Protein AF-A0A852N4R6-F1 (afdb_monomer_lite)

Structure (mmCIF, N/CA/C/O backbone):
data_AF-A0A852N4R6-F1
#
_entry.id   AF-A0A852N4R6-F1
#
loop_
_atom_site.group_PDB
_atom_site.id
_atom_site.type_symbol
_atom_site.label_atom_id
_atom_site.label_alt_id
_atom_site.label_comp_id
_atom_site.label_asym_id
_atom_site.label_entity_id
_atom_site.label_seq_id
_atom_site.pdbx_PDB_ins_code
_atom_site.Cartn_x
_atom_site.Cartn_y
_atom_site.Cartn_z
_atom_site.occupancy
_atom_site.B_iso_or_equiv
_atom_site.auth_seq_id
_atom_site.auth_comp_id
_atom_site.auth_asym_id
_atom_site.auth_atom_id
_atom_site.pdbx_PDB_model_num
ATOM 1 N N . CYS A 1 1 ? 0.203 3.472 -7.001 1.00 95.12 1 CYS A N 1
ATOM 2 C CA . CYS A 1 1 ? 0.396 4.360 -5.854 1.00 95.12 1 CYS A CA 1
ATOM 3 C C . CYS A 1 1 ? -0.779 5.306 -5.842 1.00 95.12 1 CYS A C 1
ATOM 5 O O . CYS A 1 1 ? -1.083 5.874 -6.883 1.00 95.12 1 CYS A O 1
ATOM 7 N N . GLY A 1 2 ? -1.494 5.394 -4.730 1.00 96.25 2 GLY A N 1
ATOM 8 C CA . GLY A 1 2 ? -2.666 6.250 -4.633 1.00 96.25 2 GLY A CA 1
ATOM 9 C C . GLY A 1 2 ? -3.370 6.110 -3.295 1.00 96.25 2 GLY A C 1
ATOM 10 O O . GLY A 1 2 ? -3.053 5.217 -2.504 1.00 96.25 2 GLY A O 1
ATOM 11 N N . LEU A 1 3 ? -4.330 7.003 -3.074 1.00 98.06 3 LEU A N 1
ATOM 12 C CA . LEU A 1 3 ? -5.122 7.055 -1.858 1.00 98.06 3 LEU A CA 1
ATOM 13 C C . LEU A 1 3 ? -6.036 5.828 -1.752 1.00 98.06 3 LEU A C 1
ATOM 15 O O . LEU A 1 3 ? -6.764 5.476 -2.681 1.00 98.06 3 LEU A O 1
ATOM 19 N N . ARG A 1 4 ? -5.996 5.184 -0.592 1.00 98.00 4 ARG A N 1
ATOM 20 C CA . ARG A 1 4 ? -6.854 4.073 -0.185 1.00 98.00 4 ARG A CA 1
ATOM 21 C C . ARG A 1 4 ? -7.648 4.484 1.046 1.00 98.00 4 ARG A C 1
ATOM 23 O O . ARG A 1 4 ? -7.338 5.471 1.714 1.00 98.00 4 ARG A O 1
ATOM 30 N N . SER A 1 5 ? -8.704 3.744 1.343 1.00 98.06 5 SER A N 1
ATOM 31 C CA . SER A 1 5 ? -9.529 3.969 2.529 1.00 98.06 5 SER A CA 1
ATOM 32 C C . SER A 1 5 ? -9.981 2.630 3.093 1.00 98.06 5 SER A C 1
ATOM 34 O O . SER A 1 5 ? -10.305 1.721 2.331 1.00 98.06 5 SER A O 1
ATOM 36 N N . VAL A 1 6 ? -9.976 2.514 4.418 1.00 97.56 6 VAL A N 1
ATOM 37 C CA . VAL A 1 6 ? -10.446 1.336 5.149 1.00 97.56 6 VAL A CA 1
ATOM 38 C C . VAL A 1 6 ? -11.158 1.785 6.420 1.00 97.56 6 VAL A C 1
ATOM 40 O O . VAL A 1 6 ? -10.705 2.715 7.084 1.00 97.56 6 VAL A O 1
ATOM 43 N N . SER A 1 7 ? -12.274 1.145 6.759 1.00 98.00 7 SER A N 1
ATOM 44 C CA . SER A 1 7 ? -12.927 1.350 8.053 1.00 98.00 7 SER A CA 1
ATOM 45 C C . SER A 1 7 ? -12.264 0.451 9.091 1.00 98.00 7 SER A C 1
ATOM 47 O O . SER A 1 7 ? -12.197 -0.761 8.894 1.00 98.00 7 SER A O 1
ATOM 49 N N . VAL A 1 8 ? -11.765 1.036 10.178 1.00 97.06 8 VAL A N 1
ATOM 50 C CA . VAL A 1 8 ? -11.044 0.323 11.241 1.00 97.06 8 VAL A CA 1
ATOM 51 C C . VAL A 1 8 ? -11.527 0.788 12.612 1.00 97.06 8 VAL A C 1
ATOM 53 O O . VAL A 1 8 ? -11.786 1.974 12.818 1.00 97.06 8 VAL A O 1
ATOM 56 N N . GLY A 1 9 ? -11.677 -0.150 13.547 1.00 97.12 9 GLY A N 1
ATOM 57 C CA . GLY A 1 9 ? -11.993 0.169 14.938 1.00 97.12 9 GLY A CA 1
ATOM 58 C C . GLY A 1 9 ? -10.810 0.849 15.624 1.00 97.12 9 GLY A C 1
ATOM 59 O O . GLY A 1 9 ? -9.668 0.419 15.452 1.00 97.12 9 GLY A O 1
ATOM 60 N N . VAL A 1 10 ? -11.066 1.879 16.430 1.00 96.62 10 VAL A N 1
ATOM 61 C CA . VAL A 1 10 ? -10.007 2.646 17.112 1.00 96.62 10 VAL A CA 1
ATOM 62 C C . VAL A 1 10 ? -9.174 1.750 18.036 1.00 96.62 10 VAL A C 1
ATOM 64 O O . VAL A 1 10 ? -7.946 1.843 18.037 1.00 96.62 10 VAL A O 1
ATOM 67 N N . GLY A 1 1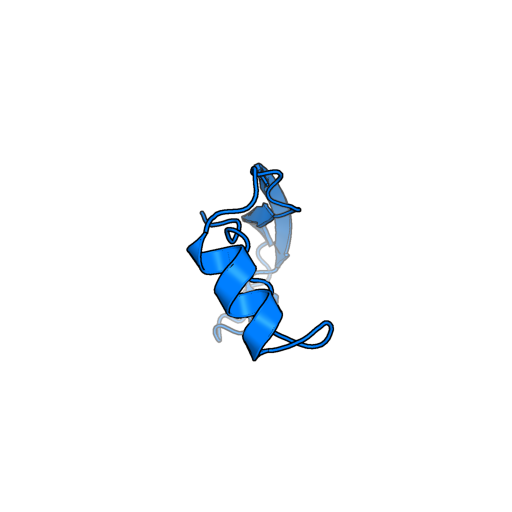1 ? -9.811 0.810 18.743 1.00 95.06 11 GLY A N 1
ATOM 68 C CA . GLY A 1 11 ? -9.104 -0.168 19.577 1.00 95.06 11 GLY A CA 1
ATOM 69 C C . GLY A 1 11 ? -8.165 -1.109 18.813 1.00 95.06 11 GLY A C 1
ATOM 70 O O . GLY A 1 11 ? -7.182 -1.581 19.380 1.00 95.06 11 GLY A O 1
ATOM 71 N N . ALA A 1 12 ? -8.401 -1.338 17.518 1.00 94.75 12 ALA A N 1
ATOM 72 C CA . ALA A 1 12 ? -7.559 -2.200 16.687 1.00 94.75 12 ALA A CA 1
ATOM 73 C C . ALA A 1 12 ? -6.282 -1.503 16.182 1.00 94.75 12 ALA A C 1
ATOM 75 O O . ALA A 1 12 ? -5.403 -2.164 15.637 1.00 94.75 12 ALA A O 1
ATOM 76 N N . LEU A 1 13 ? -6.148 -0.185 16.377 1.00 95.25 13 LEU A N 1
ATOM 77 C CA . LEU A 1 13 ? -4.953 0.563 15.972 1.00 95.25 13 LEU A CA 1
ATOM 78 C C . LEU A 1 13 ? -3.732 0.282 16.866 1.00 95.25 13 LEU A C 1
ATOM 80 O O . LEU A 1 13 ? -2.630 0.701 16.528 1.00 95.25 13 LEU A O 1
ATOM 84 N N . GLY A 1 14 ? -3.908 -0.397 18.006 1.00 94.62 14 GLY A N 1
ATOM 85 C CA . GLY A 1 14 ? -2.802 -0.743 18.909 1.00 94.62 14 GLY A CA 1
ATOM 86 C C . GLY A 1 14 ? -2.201 0.454 19.655 1.00 94.62 14 GLY A C 1
ATOM 87 O O . GLY A 1 14 ? -1.103 0.356 20.189 1.00 94.62 14 GLY A O 1
ATOM 88 N N . LEU A 1 15 ? -2.918 1.580 19.710 1.00 95.81 15 LEU A N 1
ATOM 89 C CA . LEU A 1 15 ? -2.457 2.833 20.326 1.00 95.81 15 LEU A CA 1
ATOM 90 C C . LEU A 1 15 ? -2.881 2.993 21.799 1.00 95.81 15 LEU A C 1
ATOM 92 O O . LEU A 1 15 ? -2.694 4.055 22.379 1.00 95.81 15 LEU A O 1
ATOM 96 N N . GLY A 1 16 ? -3.474 1.959 22.406 1.00 95.31 16 GLY A N 1
ATOM 97 C CA . GLY A 1 16 ? -3.894 1.982 23.814 1.00 95.31 16 GLY A CA 1
ATOM 98 C C . GLY A 1 16 ? -5.250 2.643 24.089 1.00 95.31 16 GLY A C 1
ATOM 99 O O . GLY A 1 16 ? -5.581 2.864 25.249 1.00 95.31 16 GLY A O 1
ATOM 100 N N . TYR A 1 17 ? -6.053 2.933 23.060 1.00 94.00 17 TYR A N 1
ATOM 101 C CA . TYR A 1 17 ? -7.410 3.473 23.212 1.00 94.00 17 TYR A CA 1
ATOM 102 C C . TYR A 1 17 ? -8.465 2.355 23.199 1.00 94.00 17 TYR A C 1
ATOM 104 O O . TYR A 1 17 ? -8.757 1.825 22.126 1.00 94.00 17 TYR A O 1
ATOM 112 N N . PRO A 1 18 ? -9.098 2.003 24.334 1.00 90.62 18 PRO 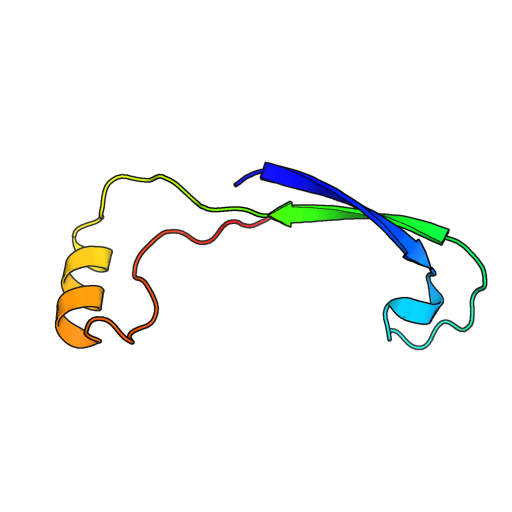A N 1
ATOM 113 C CA . PRO A 1 18 ? -10.173 1.013 24.369 1.00 90.62 18 PRO A CA 1
ATOM 114 C C . PRO A 1 18 ? -11.510 1.650 23.948 1.00 90.62 18 PRO A C 1
ATOM 116 O O . PRO A 1 18 ? -12.429 1.779 24.752 1.00 90.62 18 PRO A O 1
ATOM 119 N N . SER A 1 19 ? -11.609 2.097 22.692 1.00 93.94 19 SER A N 1
ATOM 120 C CA . SER A 1 19 ? -12.825 2.709 22.137 1.00 93.94 19 SER A CA 1
ATOM 121 C C . SER A 1 19 ? -13.547 1.755 21.172 1.00 93.94 19 SER A C 1
ATOM 123 O O . SER A 1 19 ? -12.882 1.151 20.321 1.00 93.94 19 SER A O 1
ATOM 125 N N . PRO A 1 20 ? -14.891 1.632 21.260 1.00 93.06 20 PRO A N 1
ATOM 126 C CA . PRO A 1 20 ? -15.702 0.871 20.308 1.00 93.06 20 PRO A CA 1
ATOM 127 C C . PRO A 1 20 ? -15.957 1.628 18.992 1.00 93.06 20 PRO A C 1
ATOM 129 O O . PRO A 1 20 ? -16.581 1.087 18.080 1.00 93.06 20 PRO A O 1
ATOM 132 N N . GLU A 1 21 ? -15.519 2.884 18.885 1.00 97.00 21 GLU A N 1
ATOM 133 C CA . GLU A 1 21 ? -15.731 3.705 17.695 1.00 97.00 21 GLU A CA 1
ATOM 134 C C . GLU A 1 21 ? -14.949 3.179 16.484 1.00 97.00 21 GLU A C 1
ATOM 136 O O . GLU A 1 21 ? -13.881 2.570 16.598 1.00 97.00 21 GLU A O 1
ATOM 141 N N . THR A 1 22 ? -15.486 3.447 15.294 1.00 97.31 22 THR A N 1
ATOM 142 C CA . THR A 1 22 ? -14.868 3.103 14.008 1.00 97.31 22 THR A CA 1
ATOM 143 C C . THR A 1 22 ? -14.536 4.374 13.241 1.00 97.31 22 THR A C 1
ATOM 145 O O . THR A 1 22 ? -15.345 5.298 13.181 1.00 97.31 22 THR A O 1
ATOM 148 N N . VAL A 1 23 ? -13.360 4.404 12.614 1.00 97.25 23 VAL A N 1
ATOM 149 C CA . VAL A 1 23 ? -12.883 5.530 11.802 1.00 97.25 23 VAL A CA 1
ATOM 150 C C . VAL A 1 23 ? -12.559 5.081 10.380 1.00 97.25 23 VAL A C 1
ATOM 152 O O . VAL A 1 23 ? -12.175 3.935 10.144 1.00 97.25 23 VAL A O 1
ATOM 155 N N . VAL A 1 24 ? -12.681 5.997 9.416 1.00 98.19 24 VAL A N 1
ATOM 156 C CA . VAL A 1 24 ? -12.185 5.784 8.048 1.00 98.19 24 VAL A CA 1
ATOM 157 C C . VAL A 1 24 ? -10.713 6.181 8.001 1.00 98.19 24 VAL A C 1
ATOM 159 O O . VAL A 1 24 ? -10.379 7.365 7.939 1.00 98.19 24 VAL A O 1
ATOM 162 N N . PHE A 1 25 ? -9.828 5.190 8.009 1.00 97.69 25 PHE A N 1
ATOM 163 C CA . PHE A 1 25 ? -8.393 5.390 7.883 1.00 97.69 25 PHE A CA 1
ATOM 164 C C . PHE A 1 25 ? -7.995 5.489 6.407 1.00 97.69 25 PHE A C 1
ATOM 166 O O . PHE A 1 25 ? -8.249 4.579 5.611 1.00 97.69 25 PHE A O 1
ATOM 173 N N . ARG A 1 26 ? -7.374 6.610 6.030 1.00 98.19 26 ARG A N 1
ATOM 174 C CA . ARG A 1 26 ? -6.861 6.848 4.678 1.00 98.19 26 ARG A CA 1
ATOM 175 C C . ARG A 1 26 ? -5.351 6.687 4.652 1.00 98.19 26 ARG A C 1
ATOM 177 O O . ARG A 1 26 ? -4.661 7.225 5.508 1.00 98.19 26 ARG A O 1
ATOM 184 N N . TYR A 1 27 ? -4.849 5.969 3.655 1.00 97.62 27 TYR A N 1
ATOM 185 C CA . TYR A 1 27 ? -3.421 5.694 3.506 1.00 97.62 27 TYR A CA 1
ATOM 186 C C . TYR A 1 27 ? -3.035 5.585 2.032 1.00 97.62 27 TYR A C 1
ATOM 188 O O . TYR A 1 27 ? -3.885 5.328 1.179 1.00 97.62 27 TYR A O 1
ATOM 196 N N . CYS A 1 28 ? -1.754 5.766 1.721 1.00 97.56 28 CYS A N 1
ATOM 197 C CA . CYS A 1 28 ? -1.232 5.574 0.372 1.00 97.56 28 CYS A CA 1
ATOM 198 C C . CYS A 1 28 ? -0.804 4.120 0.150 1.00 97.56 28 CYS A C 1
ATOM 200 O O . CYS A 1 28 ? -0.133 3.528 0.994 1.00 97.56 28 CYS A O 1
ATOM 202 N N . GLY A 1 29 ? -1.172 3.543 -0.998 1.00 96.50 29 GLY A N 1
ATOM 203 C CA . GLY A 1 29 ? -0.823 2.162 -1.329 1.00 96.50 29 GLY A CA 1
ATOM 204 C C . GLY A 1 29 ? -0.726 1.854 -2.826 1.00 96.50 29 GLY A C 1
ATOM 205 O O . GLY A 1 29 ? -1.275 2.551 -3.685 1.00 96.50 29 GLY A O 1
ATOM 206 N N . GLY A 1 30 ? -0.042 0.753 -3.137 1.00 94.25 30 GLY A N 1
ATOM 207 C CA . GLY A 1 30 ? 0.164 0.226 -4.490 1.00 94.25 30 GLY A CA 1
ATOM 208 C C . GLY A 1 30 ? 1.494 0.632 -5.132 1.00 94.25 30 GLY A C 1
ATOM 209 O O . GLY A 1 30 ? 2.147 1.571 -4.684 1.00 94.25 30 GLY A O 1
ATOM 210 N N . ALA A 1 31 ? 1.857 -0.056 -6.218 1.00 90.94 31 ALA A N 1
ATOM 211 C CA . ALA A 1 31 ? 3.137 0.109 -6.915 1.00 90.94 31 ALA A CA 1
ATOM 212 C C . ALA A 1 31 ? 3.353 1.525 -7.477 1.00 90.94 31 ALA A C 1
ATOM 214 O O . ALA A 1 31 ? 2.392 2.187 -7.877 1.00 90.94 31 ALA A O 1
ATOM 215 N N . CYS A 1 32 ? 4.606 1.975 -7.543 1.00 90.94 32 CYS A N 1
ATOM 216 C CA . CYS A 1 32 ? 4.999 3.239 -8.168 1.00 90.94 32 CYS A CA 1
ATOM 217 C C . CYS A 1 32 ? 5.635 2.966 -9.540 1.00 90.94 32 CYS A C 1
ATOM 219 O O . CYS A 1 32 ? 6.841 2.722 -9.594 1.00 90.94 32 CYS A O 1
ATOM 221 N N . PRO A 1 33 ? 4.863 2.974 -10.644 1.00 86.06 33 PRO A N 1
ATOM 222 C CA . PRO A 1 33 ? 5.443 2.850 -11.972 1.00 86.06 33 PRO A CA 1
ATOM 223 C C . PRO A 1 33 ? 6.235 4.122 -12.278 1.00 86.06 33 PRO A C 1
ATOM 225 O O . PRO A 1 33 ? 5.666 5.194 -12.471 1.00 86.06 33 PRO A O 1
ATOM 228 N N . ALA A 1 34 ? 7.555 4.002 -12.282 1.00 84.81 34 ALA A N 1
ATOM 229 C CA . ALA A 1 34 ? 8.470 5.063 -12.661 1.00 84.81 34 ALA A CA 1
ATOM 230 C C . ALA A 1 34 ? 9.584 4.464 -13.526 1.00 84.81 34 ALA A C 1
ATOM 232 O O . ALA A 1 34 ? 9.948 3.301 -13.318 1.00 84.81 34 ALA A O 1
ATOM 233 N N . PRO A 1 35 ? 10.133 5.227 -14.487 1.00 85.94 35 PRO A N 1
ATOM 234 C CA . PRO A 1 35 ? 11.333 4.797 -15.185 1.00 85.94 35 PRO A CA 1
ATOM 235 C C . PRO A 1 35 ? 12.471 4.566 -14.173 1.00 85.94 35 PRO A C 1
ATOM 237 O O . PRO A 1 35 ? 12.568 5.300 -13.181 1.00 85.94 35 PRO A O 1
ATOM 240 N N . PRO A 1 36 ? 13.326 3.551 -14.392 1.00 84.94 36 PRO A N 1
ATOM 241 C CA . PRO A 1 36 ? 14.437 3.275 -13.496 1.00 84.94 36 PRO A CA 1
ATOM 242 C C . PRO A 1 36 ? 15.380 4.479 -13.448 1.00 84.94 36 PRO A C 1
ATOM 244 O O . PRO A 1 36 ? 15.697 5.087 -14.470 1.00 84.94 36 PRO A O 1
ATOM 247 N N . THR A 1 37 ? 15.837 4.824 -12.248 1.00 88.62 37 THR A N 1
ATOM 248 C CA . THR A 1 37 ? 16.864 5.852 -12.059 1.00 88.62 37 THR A CA 1
ATOM 249 C C . THR A 1 37 ? 18.247 5.212 -12.108 1.00 88.62 37 THR A C 1
ATOM 251 O O . THR A 1 37 ? 18.398 4.034 -11.783 1.00 88.62 37 THR A O 1
ATOM 254 N N . LEU A 1 38 ? 19.281 5.986 -12.455 1.00 91.62 38 LEU A N 1
ATOM 255 C CA . LEU A 1 38 ? 20.666 5.499 -12.413 1.00 91.62 38 LEU A CA 1
ATOM 256 C C . LEU A 1 38 ? 21.021 4.947 -11.021 1.00 91.62 38 LEU A C 1
ATOM 258 O O . LEU A 1 38 ? 21.624 3.884 -10.906 1.00 91.62 38 LEU A O 1
ATOM 262 N N . HIS A 1 39 ? 20.586 5.644 -9.967 1.00 89.81 39 HIS A N 1
ATOM 263 C CA . HIS A 1 39 ? 20.749 5.191 -8.590 1.00 89.81 39 HIS A CA 1
ATOM 264 C C . HIS A 1 39 ? 20.049 3.850 -8.346 1.00 89.81 39 HIS A C 1
ATOM 266 O O . HIS A 1 39 ? 20.664 2.942 -7.801 1.00 89.81 39 HIS A O 1
ATOM 272 N N . GLY A 1 40 ? 18.799 3.697 -8.792 1.00 88.12 40 GLY A N 1
ATOM 273 C CA . GLY A 1 40 ? 18.046 2.457 -8.622 1.00 88.12 40 GLY A CA 1
ATOM 274 C C . GLY A 1 40 ? 18.664 1.269 -9.364 1.00 88.12 40 GLY A C 1
ATOM 275 O O . GLY A 1 40 ? 18.701 0.168 -8.820 1.00 88.12 40 GLY A O 1
ATOM 276 N N . LEU A 1 41 ? 19.208 1.497 -10.564 1.00 89.19 41 LEU A N 1
ATOM 277 C CA . LEU A 1 41 ? 19.945 0.482 -11.326 1.00 89.19 41 LEU A CA 1
ATOM 278 C C . LEU A 1 41 ? 21.246 0.077 -10.622 1.00 89.19 41 LEU A C 1
ATOM 280 O O . LEU A 1 41 ? 21.514 -1.113 -10.474 1.00 89.19 41 LEU A O 1
ATOM 284 N N . ALA A 1 42 ? 22.031 1.052 -10.154 1.00 91.06 42 ALA A N 1
ATOM 285 C CA . ALA A 1 42 ? 23.263 0.791 -9.414 1.00 91.06 42 ALA A CA 1
ATOM 286 C C . ALA A 1 42 ? 22.988 0.043 -8.100 1.00 91.06 42 ALA A C 1
ATOM 288 O O . ALA A 1 42 ? 23.681 -0.918 -7.777 1.00 91.06 42 ALA A O 1
ATOM 289 N N . LEU A 1 43 ? 21.943 0.442 -7.371 1.00 89.19 43 LEU A N 1
ATOM 290 C CA . LEU A 1 43 ? 21.521 -0.215 -6.137 1.00 89.19 43 LEU A CA 1
ATOM 291 C C . LEU A 1 43 ? 21.097 -1.669 -6.396 1.00 89.19 43 LEU A C 1
ATOM 293 O O . LEU A 1 43 ? 21.528 -2.567 -5.677 1.00 89.19 43 LEU A O 1
ATOM 297 N N . GLY A 1 44 ? 20.313 -1.913 -7.451 1.00 88.56 44 GLY A N 1
ATOM 298 C CA . GLY A 1 44 ? 19.916 -3.264 -7.857 1.00 88.56 44 GLY A CA 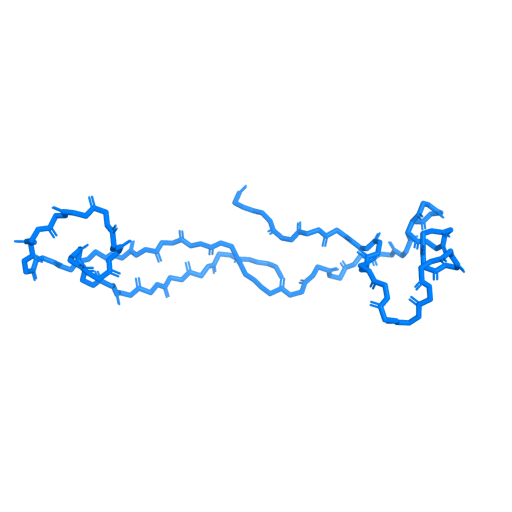1
ATOM 299 C C . GLY A 1 44 ? 21.103 -4.143 -8.263 1.00 88.56 44 GLY A C 1
ATOM 300 O O . GLY A 1 44 ? 21.124 -5.326 -7.939 1.00 88.56 44 GLY A O 1
ATOM 301 N N . ALA A 1 45 ? 22.125 -3.568 -8.905 1.00 88.69 45 ALA A N 1
ATOM 302 C CA . ALA A 1 45 ? 23.351 -4.291 -9.243 1.00 88.69 45 ALA A CA 1
ATOM 303 C C . ALA A 1 45 ? 24.172 -4.691 -8.002 1.00 88.69 45 ALA A C 1
ATOM 305 O O . ALA A 1 45 ? 24.792 -5.750 -8.004 1.00 88.69 45 ALA A O 1
ATOM 306 N N . VAL A 1 46 ? 24.167 -3.869 -6.946 1.00 90.88 46 VAL A N 1
ATOM 307 C CA . VAL A 1 46 ? 24.891 -4.148 -5.692 1.00 90.88 46 VAL A CA 1
ATOM 308 C C . VAL A 1 46 ? 24.134 -5.131 -4.800 1.00 90.88 46 VAL A C 1
ATOM 310 O O . VAL A 1 46 ? 24.747 -6.023 -4.220 1.00 90.88 46 VAL A O 1
ATOM 313 N N . LEU A 1 47 ? 22.817 -4.965 -4.661 1.00 88.94 47 LEU A N 1
ATOM 314 C CA . LEU A 1 47 ? 22.009 -5.760 -3.729 1.00 88.94 47 LEU A CA 1
ATOM 315 C C . LEU A 1 47 ? 21.466 -7.058 -4.346 1.00 88.94 47 LEU A C 1
ATOM 317 O O . LEU A 1 47 ? 21.027 -7.944 -3.614 1.00 88.94 47 LEU A O 1
ATOM 321 N N . GLY A 1 48 ? 21.501 -7.185 -5.674 1.00 81.44 48 GLY A N 1
ATOM 322 C CA . GLY A 1 48 ? 20.962 -8.340 -6.382 1.00 81.44 48 GLY A CA 1
ATOM 323 C C . GLY A 1 48 ? 19.425 -8.409 -6.360 1.00 81.44 48 GLY A C 1
ATOM 324 O O . GLY A 1 48 ? 18.755 -7.486 -5.894 1.00 81.44 48 GLY A O 1
ATOM 325 N N . PRO A 1 49 ? 18.842 -9.503 -6.883 1.00 72.12 49 PRO A N 1
ATOM 326 C CA . PRO A 1 49 ? 17.391 -9.656 -7.042 1.00 72.12 49 PRO A CA 1
ATOM 327 C C . PRO A 1 49 ? 16.612 -9.720 -5.718 1.00 72.12 49 PRO A C 1
ATOM 329 O O . PRO A 1 49 ? 15.453 -9.320 -5.682 1.00 72.12 49 PRO A O 1
ATOM 332 N N . GLU A 1 50 ? 17.253 -10.165 -4.635 1.00 73.75 50 GLU A N 1
ATOM 333 C CA . GLU A 1 50 ? 16.678 -10.227 -3.278 1.00 73.75 50 GLU A CA 1
ATOM 334 C C . GLU A 1 50 ? 16.833 -8.894 -2.511 1.00 73.75 50 GLU A C 1
ATOM 336 O O . GLU A 1 50 ? 16.410 -8.757 -1.363 1.00 73.75 50 GLU A O 1
ATOM 341 N N . GLY A 1 51 ? 17.486 -7.909 -3.132 1.00 68.75 51 GLY A N 1
ATOM 342 C CA . GLY A 1 51 ? 17.788 -6.612 -2.553 1.00 68.75 51 GLY A CA 1
ATOM 343 C C . 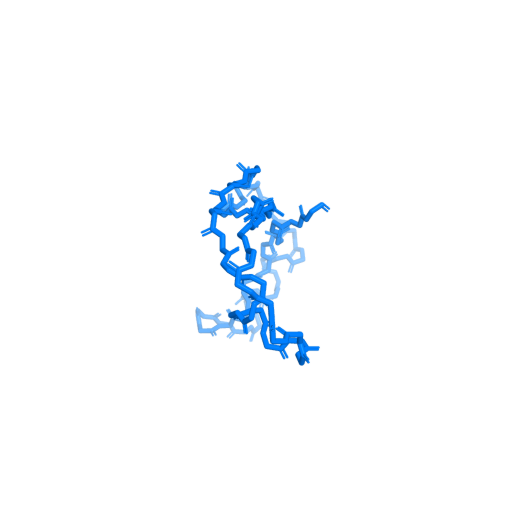GLY A 1 51 ? 16.579 -5.693 -2.420 1.00 68.75 51 GLY A C 1
ATOM 344 O O . GLY A 1 51 ? 15.616 -5.773 -3.184 1.00 68.75 51 GLY A O 1
ATOM 345 N N . ALA A 1 52 ? 16.654 -4.741 -1.484 1.00 69.88 52 ALA A N 1
ATOM 346 C CA . ALA A 1 52 ? 15.675 -3.662 -1.406 1.00 69.88 52 ALA A CA 1
ATOM 347 C C . ALA A 1 52 ? 15.602 -2.934 -2.759 1.00 69.88 52 ALA A C 1
ATOM 349 O O . ALA A 1 52 ? 16.602 -2.409 -3.250 1.00 69.88 52 ALA A O 1
ATOM 350 N N . GLY A 1 53 ? 14.419 -2.925 -3.376 1.00 71.25 53 GLY A N 1
ATOM 351 C CA . GLY A 1 53 ? 14.232 -2.333 -4.695 1.00 71.25 53 GLY A CA 1
ATOM 352 C C . GLY A 1 53 ? 14.582 -0.846 -4.691 1.00 71.25 53 GLY A C 1
ATOM 353 O O . GLY A 1 53 ? 14.019 -0.077 -3.917 1.00 71.25 53 GLY A O 1
ATOM 354 N N . GLY A 1 54 ? 15.462 -0.418 -5.598 1.00 75.88 54 GLY A N 1
ATOM 355 C CA . GLY A 1 54 ? 15.856 0.989 -5.766 1.00 75.88 54 GLY A CA 1
ATOM 356 C C . GLY A 1 54 ? 14.790 1.882 -6.421 1.00 75.88 54 GLY A C 1
ATOM 357 O O . GLY A 1 54 ? 15.109 2.943 -6.957 1.00 75.88 54 GLY A O 1
ATOM 358 N N . GLY A 1 55 ? 13.537 1.426 -6.440 1.00 83.69 55 GLY A N 1
ATOM 359 C CA . GLY A 1 55 ? 12.397 2.158 -6.977 1.00 83.69 55 GLY A CA 1
ATOM 360 C C . GLY A 1 55 ? 11.779 3.113 -5.949 1.00 83.69 55 GLY A C 1
ATOM 361 O O . GLY A 1 55 ? 12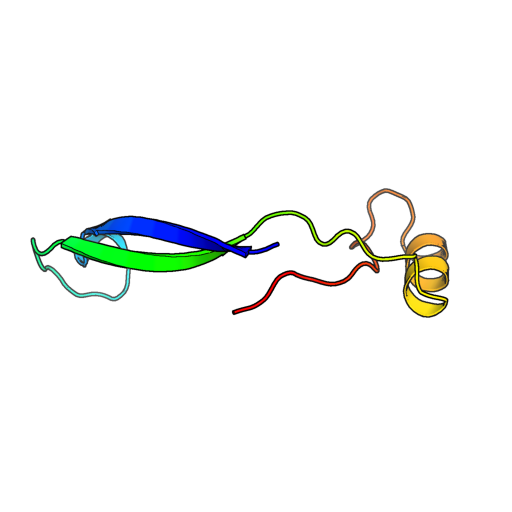.013 2.987 -4.746 1.00 83.69 55 GLY A O 1
ATOM 362 N N . PRO A 1 56 ? 10.965 4.080 -6.397 1.00 88.81 56 PRO A N 1
ATOM 363 C CA . PRO A 1 56 ? 10.300 5.011 -5.495 1.00 88.81 56 PRO A CA 1
ATOM 364 C C . PRO A 1 56 ? 9.251 4.313 -4.616 1.00 88.81 56 PRO A C 1
ATOM 366 O O . PRO A 1 56 ? 8.450 3.505 -5.089 1.00 88.81 56 PRO A O 1
ATOM 369 N N . CYS A 1 57 ? 9.197 4.689 -3.338 1.00 90.75 57 CYS A N 1
ATOM 370 C CA . CYS A 1 57 ? 8.163 4.246 -2.401 1.00 90.75 57 CYS A CA 1
ATOM 371 C C . CYS A 1 57 ? 6.908 5.122 -2.506 1.00 90.75 57 CYS A C 1
ATOM 373 O O . CYS A 1 57 ? 7.007 6.344 -2.590 1.00 90.75 57 CYS A O 1
ATOM 375 N N . CYS A 1 58 ? 5.722 4.514 -2.429 1.00 93.69 58 CYS A N 1
ATOM 376 C CA . CYS A 1 58 ? 4.467 5.261 -2.320 1.00 93.69 58 CYS A CA 1
ATOM 377 C C . CYS A 1 58 ? 4.339 5.835 -0.903 1.00 93.69 58 CYS A C 1
ATOM 379 O O . CYS A 1 58 ? 4.457 5.088 0.072 1.00 93.69 58 CYS A O 1
ATOM 381 N N . ARG A 1 59 ? 4.119 7.145 -0.775 1.00 94.56 59 ARG A N 1
ATOM 382 C CA . ARG A 1 59 ? 4.025 7.844 0.514 1.00 94.56 59 ARG A CA 1
ATOM 383 C C . ARG A 1 59 ? 2.757 8.711 0.576 1.00 94.56 59 ARG A C 1
ATOM 385 O O . ARG A 1 59 ? 2.240 9.051 -0.490 1.00 94.56 59 ARG A O 1
ATOM 392 N N . PRO A 1 60 ? 2.213 8.964 1.784 1.00 94.44 60 PRO A N 1
ATOM 393 C CA . PRO A 1 60 ? 1.178 9.972 2.015 1.00 94.44 60 PRO A CA 1
ATOM 394 C C . PRO A 1 60 ? 1.586 11.358 1.524 1.00 94.44 60 PRO A C 1
ATOM 396 O O . PRO A 1 60 ? 2.791 11.679 1.646 1.00 94.44 60 PRO A O 1
#

Secondary structure (DSSP, 8-state):
-EEEEEEEEGGGGSSS-----EEEEEEEES----PPPHHHHHHHHHH-TTSPP-SPPP--

Foldseek 3Di:
DDKDWDKDAPVVVVPPDPDRDIDIDIFWDDDDDDDADPQQVVQCVVQDPVRDGSDDDTGD

pLDDT: m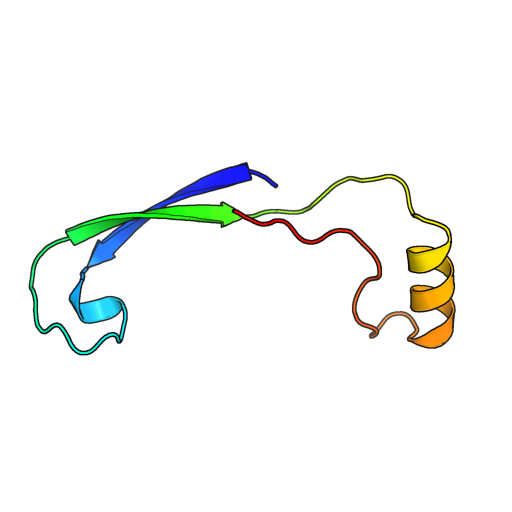ean 90.89, std 7.6, range [68.75, 98.19]

InterPro domains:
  IPR001839 Transforming growth factor-beta, C-terminal [PS51362] (1-60)
  IPR029034 Cystine-knot cytokine [G3DSA:2.10.90.10] (1-60)
  IPR029034 Cystine-knot cytokine [SSF57501] (1-60)
  IPR043401 Glial cell line-derived neurotrophic factor family [PTHR12173] (1-60)

Sequence (60 aa):
CGLRSVSVGVGALGLGYPSPETVVFRYCGGACPAPPTLHGLALGAVLGPEGAGGGPCCRP

Radius of gyration: 17.5 Å; chains: 1; bounding box: 41×20×40 Å

Organism: NCBI:txid357074